Protein AF-A0AAJ1B3I1-F1 (afdb_monomer)

Sequence (70 aa):
EIMITKELYLTSNENPTYTLLIKGLSGGHSGGELHRGKGNANKLAARVMYGMIKANLDIQLVDLNGGLKN

Secondary structure (DSSP, 8-state):
--------------S--------------TTTTGGG----HHHHHHHHHHHHHHTT----------S---

InterPro domains:
  IPR001160 Peptidase M20C, Xaa-His dipeptidase [PR00934] (20-37)
  IPR001160 Peptidase M20C, Xaa-His dipeptidase [PR00934] (65-70)
  IPR001160 Peptidase M20C, Xaa-His dipeptidase [PTHR43501] (12-69)

Solvent-accessible surface area (backbone atoms only — not comparable to full-atom values): 5291 Å² total; per-residue (Å²): 137,88,85,86,84,75,91,82,83,88,75,89,81,89,67,92,84,81,87,90,82,81,78,91,65,89,72,77,56,76,78,89,44,54,90,72,71,71,77,54,60,61,62,51,52,53,51,53,52,50,49,41,54,74,69,68,51,94,77,79,91,87,82,89,85,75,83,80,97,120

pLDDT: mean 89.19, std 10.06, range [39.47, 98.12]

Structure (mmCIF, N/CA/C/O backbone):
data_AF-A0AAJ1B3I1-F1
#
_entry.id   AF-A0AAJ1B3I1-F1
#
loop_
_atom_site.group_PDB
_atom_site.id
_atom_site.type_symbol
_atom_site.label_atom_id
_atom_site.label_alt_id
_atom_site.label_comp_id
_atom_site.label_asym_id
_atom_site.label_entity_id
_atom_site.label_seq_id
_atom_site.pdbx_PDB_ins_code
_atom_site.Cartn_x
_atom_site.Cartn_y
_atom_site.Cartn_z
_atom_site.occupancy
_atom_site.B_iso_or_equiv
_atom_site.auth_seq_id
_atom_site.auth_comp_id
_atom_site.auth_asym_id
_atom_site.auth_atom_id
_atom_site.pdbx_PDB_model_num
ATOM 1 N N . GLU A 1 1 ? 11.788 29.180 1.721 1.00 65.31 1 GLU A N 1
ATOM 2 C CA . GLU A 1 1 ? 11.464 27.799 2.127 1.00 65.31 1 GLU A CA 1
ATOM 3 C C . GLU A 1 1 ? 10.198 27.862 2.971 1.00 65.31 1 GLU A C 1
ATOM 5 O O . GLU A 1 1 ? 10.157 28.669 3.890 1.00 65.31 1 GLU A O 1
ATOM 10 N N . ILE A 1 2 ? 9.127 27.159 2.590 1.00 74.69 2 ILE A N 1
ATOM 11 C CA . ILE A 1 2 ? 7.866 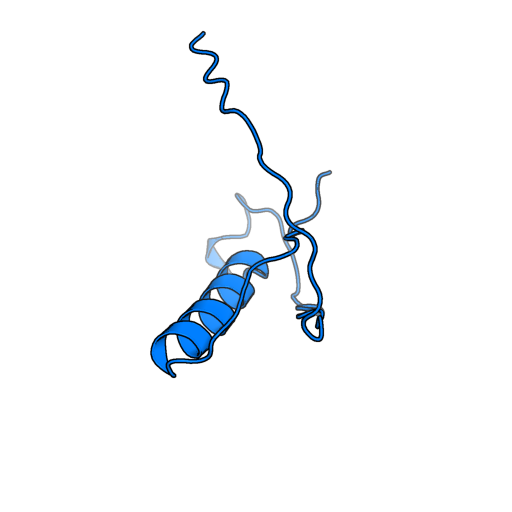27.162 3.350 1.00 74.69 2 ILE A CA 1
ATOM 12 C C . ILE A 1 2 ? 7.853 25.884 4.178 1.00 74.69 2 ILE A C 1
ATOM 14 O O . ILE A 1 2 ? 7.745 24.792 3.626 1.00 74.69 2 ILE A O 1
ATOM 18 N N . MET A 1 3 ? 7.983 26.028 5.493 1.00 75.19 3 MET A N 1
ATOM 19 C CA . MET A 1 3 ? 7.863 24.919 6.429 1.00 75.19 3 MET A CA 1
ATOM 20 C C . MET A 1 3 ? 6.424 24.884 6.937 1.00 75.19 3 MET A C 1
ATOM 22 O O . MET A 1 3 ? 5.991 25.783 7.652 1.00 75.19 3 MET A O 1
ATOM 26 N N . ILE A 1 4 ? 5.671 23.867 6.525 1.00 84.50 4 ILE A N 1
ATOM 27 C CA . ILE A 1 4 ? 4.329 23.615 7.052 1.00 84.50 4 ILE A CA 1
ATOM 28 C C . ILE A 1 4 ? 4.475 22.626 8.203 1.00 84.50 4 ILE A C 1
ATOM 30 O O . ILE A 1 4 ? 4.831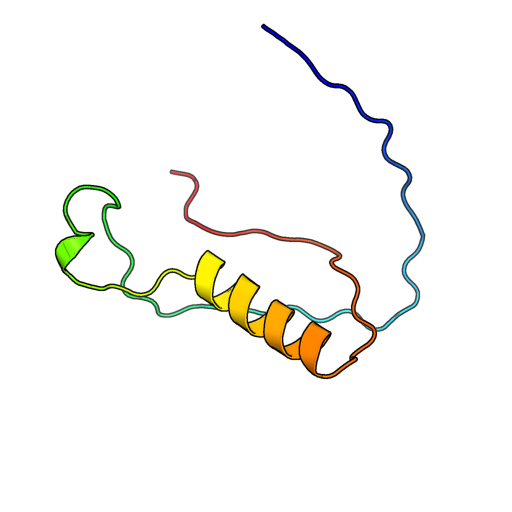 21.469 7.990 1.00 84.50 4 ILE A O 1
ATOM 34 N N . THR A 1 5 ? 4.184 23.077 9.417 1.00 84.19 5 THR A N 1
ATOM 35 C CA . THR A 1 5 ? 4.040 22.230 10.600 1.00 84.19 5 THR A CA 1
ATOM 36 C C . THR A 1 5 ? 2.558 21.987 10.858 1.00 84.19 5 THR A C 1
ATOM 38 O O . THR A 1 5 ? 1.754 22.915 10.906 1.00 84.19 5 THR A O 1
ATOM 41 N N . LYS A 1 6 ? 2.179 20.715 10.992 1.00 86.75 6 LYS A N 1
ATOM 42 C CA . LYS A 1 6 ? 0.834 20.297 11.385 1.00 86.75 6 LYS A CA 1
ATOM 43 C C . LYS A 1 6 ? 0.958 19.455 12.642 1.00 86.75 6 LYS A C 1
ATOM 45 O O . LYS A 1 6 ? 1.773 18.535 12.676 1.00 86.75 6 LYS A O 1
ATOM 50 N N . GLU A 1 7 ? 0.168 19.780 13.658 1.00 87.75 7 GLU A N 1
ATOM 51 C CA . GLU A 1 7 ? 0.090 18.954 14.858 1.00 87.75 7 GLU A CA 1
ATOM 52 C C . GLU A 1 7 ? -0.445 17.564 14.503 1.00 87.75 7 GLU A C 1
ATOM 54 O O . GLU A 1 7 ? -1.392 17.415 13.722 1.00 87.75 7 GLU A O 1
ATOM 59 N N . LEU A 1 8 ? 0.204 16.543 15.058 1.00 85.81 8 LEU A N 1
ATOM 60 C CA . LEU A 1 8 ? -0.193 15.152 14.905 1.00 85.81 8 LEU A CA 1
ATOM 61 C C . LEU A 1 8 ? -0.938 14.718 16.164 1.00 85.81 8 LEU A C 1
ATOM 63 O O . LEU A 1 8 ? -0.412 14.837 17.268 1.00 85.81 8 LEU A O 1
ATOM 67 N N . TYR A 1 9 ? -2.137 14.171 15.982 1.00 85.25 9 TYR A N 1
ATOM 68 C CA . TYR A 1 9 ? -2.910 13.554 17.056 1.00 85.25 9 TYR A CA 1
ATOM 69 C C . TYR A 1 9 ? -2.908 12.045 16.845 1.00 85.25 9 TYR A C 1
ATOM 71 O O . TYR A 1 9 ? -3.444 11.543 15.856 1.00 85.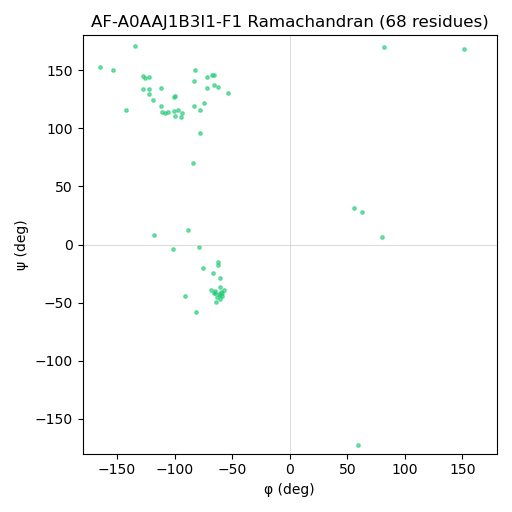25 9 TYR A O 1
ATOM 79 N N . LEU A 1 10 ? -2.266 11.329 17.763 1.00 86.44 10 LEU A N 1
ATOM 80 C CA . LEU A 1 10 ? -2.254 9.872 17.766 1.00 86.44 10 LEU A CA 1
ATOM 81 C C . LEU A 1 10 ? -3.527 9.362 18.441 1.00 86.44 10 LEU A C 1
ATOM 83 O O . LEU A 1 10 ? -3.977 9.917 19.442 1.00 86.44 10 LEU A O 1
ATOM 87 N N . THR A 1 11 ? -4.092 8.294 17.894 1.00 89.19 11 THR A N 1
ATOM 88 C CA . THR A 1 11 ? -5.251 7.602 18.466 1.00 89.19 11 THR A CA 1
ATOM 89 C C . THR A 1 11 ? -4.877 6.149 18.718 1.00 89.19 11 THR A C 1
ATOM 91 O O . THR A 1 11 ? -4.082 5.572 17.973 1.00 89.19 11 THR A O 1
ATOM 94 N N . SER A 1 12 ? -5.399 5.570 19.801 1.00 91.38 12 SER A N 1
ATOM 95 C CA . SER A 1 12 ? -5.237 4.137 20.052 1.00 91.38 12 SER A CA 1
ATOM 96 C C . SER A 1 12 ? -5.982 3.351 18.974 1.00 91.38 12 SER A C 1
ATOM 98 O O . SER A 1 12 ? -7.107 3.709 18.625 1.00 91.38 12 SER A O 1
ATOM 100 N N . ASN A 1 13 ? -5.365 2.288 18.463 1.00 89.56 13 ASN A N 1
ATOM 101 C CA . ASN A 1 13 ? -6.007 1.370 17.533 1.00 89.56 13 ASN A CA 1
ATOM 102 C C . ASN A 1 13 ? -6.351 0.062 18.250 1.00 89.56 13 ASN A C 1
ATOM 104 O O . ASN A 1 13 ? -5.454 -0.685 18.637 1.00 89.56 13 ASN A O 1
ATOM 108 N N . GLU A 1 14 ? -7.644 -0.218 18.387 1.00 93.31 14 GLU A N 1
ATOM 109 C CA . GLU A 1 14 ? -8.165 -1.471 18.952 1.00 93.31 14 GLU A CA 1
ATOM 110 C C . GLU A 1 14 ? -8.645 -2.448 17.863 1.00 93.31 14 GLU A C 1
ATOM 112 O O . GLU A 1 14 ? -9.020 -3.583 18.155 1.00 93.31 14 GLU A O 1
ATOM 117 N N . ASN A 1 15 ? -8.609 -2.029 16.592 1.00 93.06 15 ASN A N 1
ATOM 118 C CA . ASN A 1 15 ? -9.056 -2.837 15.466 1.00 93.06 15 ASN A CA 1
ATOM 119 C C . ASN A 1 15 ? -7.970 -3.826 15.007 1.00 93.06 15 ASN A C 1
ATOM 121 O O . ASN A 1 15 ? -6.770 -3.522 15.057 1.00 93.06 15 ASN A O 1
ATOM 125 N N . PRO A 1 16 ? -8.367 -4.993 14.461 1.00 94.88 16 PRO A N 1
ATOM 126 C CA . PRO A 1 16 ? -7.436 -5.899 13.802 1.00 94.88 16 PRO A CA 1
ATOM 127 C C . PRO A 1 16 ? -6.630 -5.181 12.716 1.00 94.88 16 PRO A C 1
ATOM 129 O O . PRO A 1 16 ? -7.186 -4.503 11.853 1.00 94.88 16 PRO A O 1
ATOM 132 N N . THR A 1 17 ? -5.310 -5.354 12.747 1.00 95.44 17 THR A N 1
ATOM 133 C CA . THR A 1 17 ? -4.389 -4.702 11.809 1.00 95.44 17 THR A CA 1
ATOM 134 C C . THR A 1 17 ? -3.762 -5.732 10.883 1.00 95.44 17 THR A C 1
ATOM 136 O O . THR A 1 17 ? -3.301 -6.783 11.328 1.00 95.44 17 THR A O 1
ATOM 139 N N . TYR A 1 18 ? -3.718 -5.411 9.590 1.00 95.12 18 TYR A N 1
ATOM 140 C CA . TYR A 1 18 ? -3.183 -6.286 8.552 1.00 95.12 18 TYR A CA 1
ATOM 141 C C . TYR A 1 18 ? -2.131 -5.562 7.719 1.00 95.12 18 TYR A C 1
ATOM 143 O O . TYR A 1 18 ? -2.268 -4.379 7.413 1.00 95.12 18 TYR A O 1
ATOM 151 N N . THR A 1 19 ? -1.116 -6.306 7.282 1.00 95.31 19 THR A N 1
ATOM 152 C CA . THR A 1 19 ? -0.081 -5.798 6.377 1.00 95.31 19 THR A CA 1
ATOM 153 C C . THR A 1 19 ? -0.364 -6.253 4.952 1.00 95.31 19 THR A C 1
ATOM 155 O O . THR A 1 19 ? -0.269 -7.441 4.639 1.00 95.31 19 THR A O 1
ATOM 158 N N . LEU A 1 20 ? -0.654 -5.303 4.061 1.00 94.12 20 LEU A N 1
ATOM 159 C CA . LEU A 1 20 ? -0.682 -5.547 2.620 1.00 94.12 20 LEU A CA 1
ATOM 160 C C . LEU A 1 20 ? 0.736 -5.445 2.059 1.00 94.12 20 LEU A C 1
ATOM 162 O O . LEU A 1 20 ? 1.356 -4.385 2.111 1.00 94.12 20 LEU A O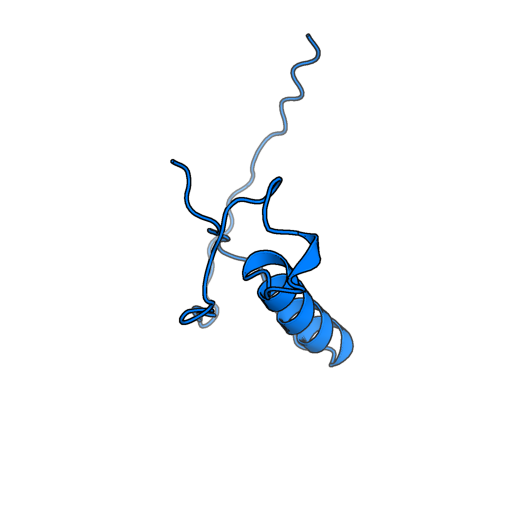 1
ATOM 166 N N . LEU A 1 21 ? 1.228 -6.535 1.472 1.00 95.12 21 LEU A N 1
ATOM 167 C CA . LEU A 1 21 ? 2.586 -6.597 0.954 1.00 95.12 21 LEU A CA 1
ATOM 168 C C . LEU A 1 21 ? 2.618 -6.859 -0.551 1.00 95.12 21 LEU A C 1
ATOM 170 O O . LEU A 1 21 ? 2.114 -7.872 -1.028 1.00 95.12 21 LEU A O 1
ATOM 174 N N . ILE A 1 22 ? 3.283 -5.968 -1.289 1.00 94.62 22 ILE A N 1
ATOM 175 C CA . ILE A 1 22 ? 3.524 -6.115 -2.728 1.00 94.62 22 ILE A CA 1
ATOM 176 C C . ILE A 1 22 ? 5.015 -6.361 -2.947 1.00 94.62 22 ILE A C 1
ATOM 178 O O . ILE A 1 22 ? 5.847 -5.500 -2.672 1.00 94.62 22 ILE A O 1
ATOM 182 N N . LYS A 1 23 ? 5.351 -7.555 -3.438 1.00 93.38 23 LYS A N 1
ATOM 183 C CA . LYS A 1 23 ? 6.722 -8.018 -3.703 1.00 93.38 23 LYS A CA 1
ATOM 184 C C . LYS A 1 23 ? 6.804 -8.688 -5.074 1.00 93.38 23 LYS A C 1
ATOM 186 O O . LYS A 1 23 ? 5.788 -8.922 -5.718 1.00 93.38 23 LYS A O 1
ATOM 191 N N . GLY A 1 24 ? 8.025 -8.989 -5.513 1.00 93.31 24 GLY A N 1
ATOM 192 C CA . GLY A 1 24 ? 8.269 -9.747 -6.746 1.00 93.31 24 GLY A CA 1
ATOM 193 C C . GLY A 1 24 ? 8.168 -8.932 -8.036 1.00 93.31 24 GLY A C 1
ATOM 194 O O . GLY A 1 24 ? 8.266 -9.498 -9.120 1.00 93.31 24 GLY A O 1
ATOM 195 N N . LEU A 1 25 ? 8.002 -7.608 -7.949 1.00 92.88 25 LEU A N 1
ATOM 196 C CA . LEU A 1 25 ? 8.126 -6.746 -9.122 1.00 92.88 25 LEU A CA 1
ATOM 197 C C . LEU A 1 25 ? 9.593 -6.649 -9.536 1.00 92.88 25 LEU A C 1
ATOM 199 O O . LEU A 1 25 ? 10.481 -6.566 -8.691 1.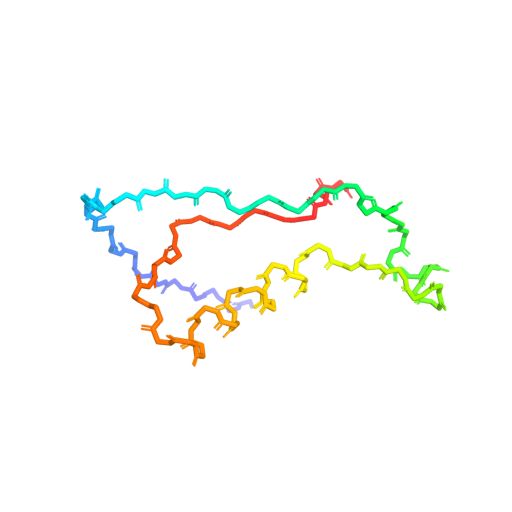00 92.88 25 LEU A O 1
ATOM 203 N N . SER A 1 26 ? 9.834 -6.586 -10.842 1.00 89.94 26 SER A N 1
ATOM 204 C CA . SER A 1 26 ? 11.181 -6.598 -11.425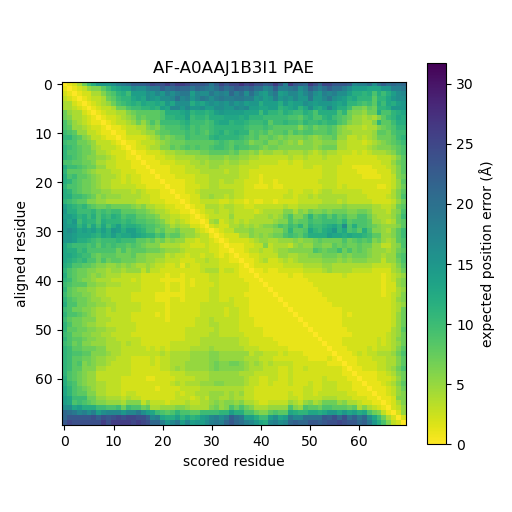 1.00 89.94 26 SER A CA 1
ATOM 205 C C . SER A 1 26 ? 12.072 -5.416 -11.018 1.00 89.94 26 SER A C 1
ATOM 207 O O . SER A 1 26 ? 13.268 -5.449 -11.286 1.00 89.94 26 SER A O 1
ATOM 209 N N . GLY A 1 27 ? 11.502 -4.346 -10.447 1.00 87.50 27 GLY A N 1
ATOM 210 C CA . GLY A 1 27 ? 12.218 -3.101 -10.152 1.00 87.50 27 GLY A CA 1
ATOM 211 C C . GLY A 1 27 ? 12.822 -2.447 -11.401 1.00 87.50 27 GLY A C 1
ATOM 212 O O . GLY A 1 27 ? 12.562 -2.870 -12.530 1.00 87.50 27 GLY A O 1
ATOM 213 N N . GLY A 1 28 ? 13.624 -1.401 -11.220 1.00 86.75 28 GLY A N 1
ATOM 214 C CA . GLY A 1 28 ? 14.333 -0.751 -12.321 1.00 86.75 28 GLY A CA 1
ATOM 215 C C . GLY A 1 28 ? 14.607 0.729 -12.094 1.00 86.75 28 GLY A C 1
ATOM 216 O O . GLY A 1 28 ? 14.054 1.337 -11.176 1.00 86.75 28 GLY A O 1
ATOM 217 N N . HIS A 1 29 ? 15.451 1.312 -12.944 1.00 85.94 29 HIS A N 1
ATOM 218 C CA . HIS A 1 29 ? 15.753 2.739 -12.884 1.00 85.94 29 HIS A CA 1
ATOM 219 C C . HIS A 1 29 ? 14.574 3.552 -13.437 1.00 85.94 29 HIS A C 1
ATOM 221 O O . HIS A 1 29 ? 14.177 3.382 -14.592 1.00 85.94 29 HIS A O 1
ATOM 227 N N . SER A 1 30 ? 14.016 4.446 -12.616 1.00 78.81 30 SER A N 1
ATOM 228 C CA . SER A 1 30 ? 12.789 5.190 -12.935 1.00 78.81 30 SER A CA 1
ATOM 229 C C . SER A 1 30 ? 12.904 6.062 -14.190 1.00 78.81 30 SER A C 1
ATOM 231 O O . SER A 1 30 ? 11.900 6.248 -14.871 1.00 78.81 30 SER A O 1
ATOM 233 N N . GLY A 1 31 ? 14.104 6.552 -14.524 1.00 81.75 31 GLY A N 1
ATOM 234 C CA . GLY A 1 31 ? 14.354 7.304 -15.758 1.00 81.75 31 GLY A CA 1
ATOM 235 C C . GLY A 1 31 ? 14.556 6.411 -16.986 1.00 81.75 31 GLY A C 1
ATOM 236 O O . GLY A 1 31 ? 13.823 6.502 -17.965 1.00 81.75 31 GLY A O 1
ATOM 237 N N . GLY A 1 32 ? 15.546 5.518 -16.929 1.00 83.50 32 GLY A N 1
ATOM 238 C CA . GLY A 1 32 ? 16.023 4.756 -18.092 1.00 83.50 32 GLY A CA 1
ATOM 239 C C . GLY A 1 32 ? 15.107 3.614 -18.534 1.00 83.50 32 GLY A C 1
ATOM 240 O O . GLY A 1 32 ? 15.181 3.169 -19.676 1.00 83.50 32 GLY A O 1
ATOM 241 N N . GLU A 1 33 ? 14.224 3.140 -17.654 1.00 86.12 33 GLU A N 1
ATOM 242 C CA . GLU A 1 33 ? 13.422 1.939 -17.902 1.00 86.12 33 GLU A CA 1
ATOM 243 C C . GLU A 1 33 ? 11.910 2.187 -17.926 1.00 86.12 33 GLU A C 1
ATOM 245 O O . GLU A 1 33 ? 11.140 1.230 -18.015 1.00 86.12 33 GLU A O 1
ATOM 250 N N . LEU A 1 34 ? 11.461 3.448 -17.892 1.00 85.69 34 LEU A N 1
ATOM 251 C CA . LEU A 1 34 ? 10.032 3.790 -17.880 1.00 85.69 34 LEU A CA 1
ATOM 252 C C . LEU A 1 34 ? 9.277 3.210 -19.088 1.00 85.69 34 LEU A C 1
ATOM 254 O O . LEU A 1 34 ? 8.167 2.700 -18.947 1.00 85.69 34 LEU A O 1
ATOM 258 N N . HIS A 1 35 ? 9.914 3.224 -20.262 1.00 88.88 35 HIS A N 1
ATOM 259 C CA . HIS A 1 35 ? 9.356 2.710 -21.516 1.00 88.88 35 HIS A CA 1
ATOM 260 C C . HIS A 1 35 ? 9.056 1.200 -21.485 1.00 88.88 35 HIS A C 1
ATOM 262 O O . HIS A 1 35 ? 8.287 0.710 -22.304 1.00 88.88 35 HIS A O 1
ATOM 268 N N . ARG A 1 36 ? 9.633 0.450 -20.536 1.00 90.75 36 ARG A N 1
ATOM 269 C CA . ARG A 1 36 ? 9.464 -1.008 -20.422 1.00 90.75 36 ARG A CA 1
ATOM 270 C C . ARG A 1 36 ? 8.138 -1.419 -19.774 1.00 90.75 36 ARG A C 1
ATOM 272 O O . ARG A 1 36 ? 7.899 -2.612 -19.623 1.00 90.75 36 ARG A O 1
ATOM 279 N N . GLY A 1 37 ? 7.306 -0.466 -19.338 1.00 89.94 37 GLY A N 1
ATOM 280 C CA . GLY A 1 37 ? 5.979 -0.757 -18.781 1.00 89.94 37 GLY A CA 1
ATOM 281 C C . GLY A 1 37 ? 6.008 -1.589 -17.494 1.00 89.94 37 GLY A C 1
ATOM 282 O O . GLY A 1 37 ? 5.078 -2.343 -17.220 1.00 89.94 37 GLY A O 1
ATOM 283 N N . LYS A 1 38 ? 7.086 -1.488 -16.705 1.00 91.00 38 LYS A N 1
ATOM 284 C CA . LYS A 1 38 ? 7.243 -2.250 -15.460 1.00 91.00 38 LYS A CA 1
ATOM 285 C C . LYS A 1 38 ? 6.229 -1.803 -14.397 1.00 91.00 38 LYS A C 1
ATOM 287 O O . LYS A 1 38 ? 5.904 -0.621 -14.281 1.00 91.00 38 LYS A O 1
ATOM 292 N N . GLY A 1 39 ? 5.762 -2.749 -13.581 1.00 91.12 39 GLY A N 1
ATOM 293 C CA . GLY A 1 39 ? 4.839 -2.473 -12.478 1.00 91.12 39 GLY A CA 1
ATOM 294 C C . GLY A 1 39 ? 5.468 -1.615 -11.373 1.00 91.12 39 GLY A C 1
ATOM 295 O O . GLY A 1 39 ? 6.647 -1.759 -11.052 1.00 91.12 39 GLY A O 1
ATOM 296 N N . ASN A 1 40 ? 4.665 -0.751 -10.749 1.00 93.12 40 ASN A N 1
ATOM 297 C CA . ASN A 1 40 ? 5.070 0.081 -9.614 1.00 93.12 40 ASN A CA 1
ATOM 298 C C . ASN A 1 40 ? 4.331 -0.375 -8.346 1.00 93.12 40 ASN A C 1
ATOM 300 O O . ASN A 1 40 ? 3.101 -0.313 -8.297 1.00 93.12 40 ASN A O 1
ATOM 304 N N . ALA A 1 41 ? 5.080 -0.800 -7.324 1.00 95.00 41 ALA A N 1
ATOM 305 C CA . ALA A 1 41 ? 4.514 -1.330 -6.082 1.00 95.00 41 ALA A CA 1
ATOM 306 C C . ALA A 1 41 ? 3.592 -0.321 -5.380 1.00 95.00 41 ALA A C 1
ATOM 308 O O . ALA A 1 41 ? 2.481 -0.675 -4.998 1.00 95.00 41 ALA A O 1
ATOM 309 N N . ASN A 1 42 ? 4.001 0.947 -5.287 1.00 94.56 42 ASN A N 1
ATOM 310 C CA . ASN A 1 42 ? 3.227 1.988 -4.605 1.00 94.56 42 ASN A CA 1
ATOM 311 C C . ASN A 1 42 ? 1.897 2.256 -5.324 1.00 94.56 42 ASN A C 1
ATOM 313 O O . ASN A 1 42 ? 0.852 2.367 -4.685 1.00 94.56 42 ASN A O 1
ATOM 317 N N . LYS A 1 43 ? 1.910 2.306 -6.664 1.00 95.00 43 LYS A N 1
ATOM 318 C CA . LYS A 1 43 ? 0.682 2.472 -7.460 1.00 95.00 43 LYS A CA 1
ATOM 319 C C . LYS A 1 43 ? -0.262 1.283 -7.305 1.00 95.00 43 LYS A C 1
ATOM 321 O O . LYS A 1 43 ? -1.470 1.482 -7.208 1.00 95.00 43 LYS A O 1
ATOM 326 N N . LEU A 1 44 ? 0.269 0.063 -7.271 1.00 96.31 44 LEU A N 1
ATOM 327 C CA . LEU A 1 44 ? -0.542 -1.133 -7.051 1.00 96.31 44 LEU A CA 1
ATOM 328 C C . LEU A 1 44 ? -1.148 -1.150 -5.639 1.00 96.31 44 LEU A C 1
ATOM 330 O O . LEU A 1 44 ? -2.339 -1.419 -5.512 1.00 96.31 44 LEU A O 1
ATOM 334 N N . ALA A 1 45 ? -0.388 -0.777 -4.605 1.00 95.81 45 ALA A N 1
ATOM 335 C CA . ALA A 1 45 ? -0.890 -0.683 -3.230 1.00 95.81 45 ALA A CA 1
ATOM 336 C C . ALA A 1 45 ? -2.035 0.333 -3.127 1.00 95.81 45 ALA A C 1
ATOM 338 O O . ALA A 1 45 ? -3.110 0.013 -2.618 1.00 95.81 45 ALA A O 1
ATOM 339 N N . ALA A 1 46 ? -1.849 1.520 -3.712 1.00 95.44 46 ALA A N 1
ATOM 340 C CA . ALA A 1 46 ? -2.893 2.537 -3.786 1.00 95.44 46 ALA A CA 1
ATOM 341 C C . ALA A 1 46 ? -4.132 2.043 -4.552 1.00 95.44 46 ALA A C 1
ATOM 343 O O . ALA A 1 46 ? -5.259 2.361 -4.176 1.00 95.44 46 ALA A O 1
ATOM 344 N N . ARG A 1 47 ? -3.955 1.235 -5.606 1.00 97.50 47 ARG A N 1
ATOM 345 C CA . ARG A 1 47 ? -5.073 0.677 -6.378 1.00 97.50 47 ARG A CA 1
ATOM 346 C C . ARG A 1 47 ? -5.878 -0.351 -5.583 1.00 97.50 47 ARG A C 1
ATOM 348 O O . ARG A 1 47 ? -7.102 -0.338 -5.683 1.00 97.50 47 ARG A O 1
ATOM 355 N N . VAL A 1 48 ? -5.218 -1.200 -4.795 1.00 96.81 48 VAL A N 1
ATOM 356 C CA . VAL A 1 48 ? -5.886 -2.155 -3.894 1.00 96.81 48 VAL A CA 1
ATOM 357 C C . VAL A 1 48 ? -6.678 -1.407 -2.823 1.00 96.81 48 VAL A C 1
ATOM 359 O O . VAL A 1 48 ? -7.872 -1.651 -2.671 1.00 96.81 48 VAL A O 1
ATOM 362 N N . MET A 1 49 ? -6.051 -0.433 -2.156 1.00 95.69 49 MET A N 1
ATOM 363 C CA . MET A 1 49 ? -6.712 0.400 -1.148 1.00 95.69 49 MET A CA 1
ATOM 364 C C . MET A 1 49 ? -7.912 1.157 -1.728 1.00 95.69 49 MET A C 1
ATOM 366 O O . MET A 1 49 ? -8.981 1.186 -1.128 1.00 95.69 49 MET A O 1
ATOM 370 N N . TYR A 1 50 ? -7.777 1.703 -2.939 1.00 96.81 50 TYR A N 1
ATOM 371 C CA . TYR A 1 50 ? -8.885 2.341 -3.646 1.00 96.81 50 TYR A CA 1
ATOM 372 C C . TYR A 1 50 ? -10.051 1.376 -3.899 1.00 96.81 50 TYR A C 1
ATOM 374 O O . TYR A 1 50 ? -11.207 1.761 -3.747 1.00 96.81 50 TYR A O 1
ATOM 382 N N . GLY A 1 51 ? -9.762 0.123 -4.264 1.00 98.00 51 GLY A N 1
ATOM 383 C CA . GLY A 1 51 ? -10.778 -0.919 -4.412 1.00 98.00 51 GLY A CA 1
ATOM 384 C C . GLY A 1 51 ? -11.517 -1.205 -3.104 1.00 98.00 51 GLY A C 1
ATOM 385 O O . GLY A 1 51 ? -12.741 -1.294 -3.113 1.00 98.00 51 GLY A O 1
ATOM 386 N N . MET A 1 52 ? -10.797 -1.267 -1.981 1.00 96.62 52 MET A N 1
ATOM 387 C CA . MET A 1 52 ? -11.390 -1.469 -0.653 1.00 96.62 52 MET A CA 1
ATOM 388 C C . MET A 1 52 ? -12.323 -0.315 -0.264 1.00 96.62 52 MET A C 1
ATOM 390 O O . MET A 1 52 ? -13.457 -0.550 0.142 1.00 96.62 52 MET A O 1
ATOM 394 N N . ILE A 1 53 ? -11.897 0.932 -0.490 1.00 96.31 53 ILE A N 1
ATOM 395 C CA . ILE A 1 53 ? -12.739 2.119 -0.265 1.00 96.31 53 ILE A CA 1
ATOM 396 C C . ILE A 1 53 ? -13.996 2.062 -1.144 1.00 96.31 53 ILE A C 1
ATOM 398 O O . ILE A 1 53 ? -15.097 2.339 -0.681 1.00 96.31 53 ILE A O 1
ATOM 402 N N . LYS A 1 54 ? -13.853 1.681 -2.421 1.00 98.12 54 LYS A N 1
ATOM 403 C CA . LYS A 1 54 ? -14.983 1.563 -3.358 1.00 98.12 54 LYS A CA 1
ATOM 404 C C . LYS A 1 54 ? -15.963 0.448 -3.017 1.00 98.12 54 LYS A C 1
ATOM 406 O O . LYS A 1 54 ? -17.117 0.539 -3.416 1.00 98.12 54 LYS A O 1
ATOM 411 N N . ALA A 1 55 ? -15.509 -0.574 -2.305 1.00 97.94 55 ALA A N 1
ATOM 412 C CA . ALA A 1 55 ? -16.345 -1.644 -1.786 1.00 97.94 55 ALA A CA 1
ATOM 413 C C . ALA A 1 55 ? -16.918 -1.326 -0.389 1.00 97.94 55 ALA A C 1
ATOM 415 O O . ALA A 1 55 ? -17.456 -2.221 0.256 1.00 97.94 55 ALA A O 1
ATOM 416 N N . ASN A 1 56 ? -16.826 -0.070 0.070 1.00 97.19 56 ASN A N 1
ATOM 417 C CA . ASN A 1 56 ? -17.327 0.398 1.364 1.00 97.19 56 ASN A CA 1
ATOM 418 C C . ASN A 1 56 ? -16.772 -0.387 2.570 1.00 97.19 56 ASN A C 1
ATOM 420 O O . ASN A 1 56 ? -17.461 -0.529 3.580 1.00 97.19 56 ASN A O 1
ATOM 424 N N . LEU A 1 57 ? -15.534 -0.891 2.489 1.00 95.62 57 LEU A N 1
ATOM 425 C CA . LEU A 1 57 ? -14.866 -1.418 3.678 1.00 95.62 57 LEU A CA 1
ATOM 426 C C . LEU A 1 57 ? -14.458 -0.269 4.602 1.00 95.62 57 LEU A C 1
ATOM 428 O O . LEU A 1 57 ? -13.871 0.716 4.150 1.00 95.62 57 LEU A O 1
ATOM 432 N N . ASP A 1 58 ? -14.721 -0.437 5.894 1.00 93.38 58 ASP A N 1
ATOM 433 C CA . ASP A 1 58 ? -14.199 0.444 6.933 1.00 93.38 58 ASP A CA 1
ATOM 434 C C . ASP A 1 58 ? -12.731 0.088 7.197 1.00 93.38 58 ASP A C 1
ATOM 436 O O . ASP A 1 58 ? -12.415 -0.894 7.871 1.00 93.38 58 ASP A O 1
ATOM 440 N N . ILE A 1 59 ? -11.827 0.828 6.556 1.00 92.38 59 ILE A N 1
ATOM 441 C CA . ILE A 1 59 ? -10.382 0.631 6.662 1.00 92.38 59 ILE A CA 1
ATOM 442 C C . ILE A 1 59 ? -9.691 1.923 7.074 1.00 92.38 59 ILE A C 1
ATOM 444 O O . ILE A 1 59 ? -10.024 3.015 6.613 1.00 92.38 59 ILE A O 1
ATOM 448 N N . GLN A 1 60 ? -8.656 1.779 7.894 1.00 92.3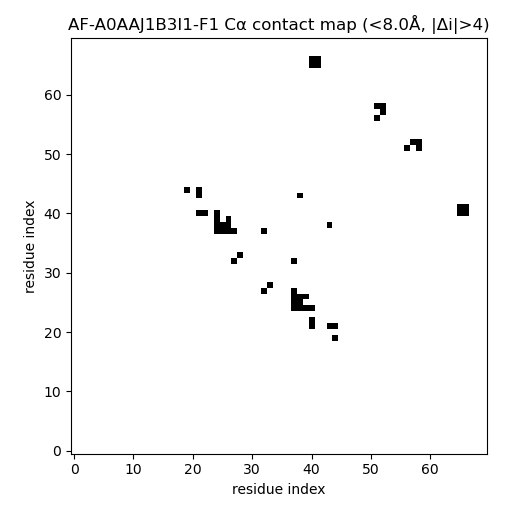1 60 GLN A N 1
ATOM 449 C CA . GLN A 1 60 ? -7.809 2.876 8.339 1.00 92.31 60 GLN A CA 1
ATOM 450 C C . GLN A 1 60 ? -6.361 2.589 7.947 1.00 92.31 60 GLN A C 1
ATOM 452 O O . GLN A 1 60 ? -5.859 1.478 8.128 1.00 92.31 60 GLN A O 1
ATOM 457 N N . LEU A 1 61 ? -5.684 3.591 7.381 1.00 92.31 61 LEU A N 1
ATOM 458 C CA . LEU A 1 61 ? -4.259 3.490 7.088 1.00 92.31 61 LEU A CA 1
ATOM 459 C C . LEU A 1 61 ? -3.470 3.696 8.384 1.00 92.31 61 LEU A C 1
ATOM 461 O O . LEU A 1 61 ? -3.495 4.787 8.946 1.00 92.31 61 LEU A O 1
ATOM 465 N N . VAL A 1 62 ? -2.758 2.657 8.820 1.00 93.31 62 VAL A N 1
ATOM 466 C CA . VAL A 1 62 ? -1.909 2.702 10.022 1.00 93.31 62 VAL A CA 1
ATOM 467 C C . VAL A 1 62 ? -0.477 3.111 9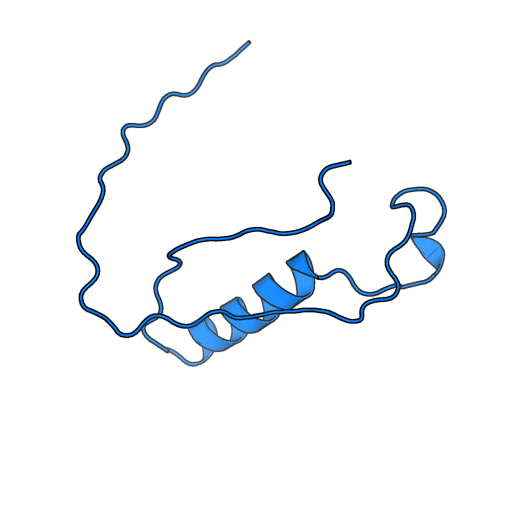.677 1.00 93.31 62 VAL A C 1
ATOM 469 O O . VAL A 1 62 ? 0.112 3.943 10.357 1.00 93.31 62 VAL A O 1
ATOM 472 N N . ASP A 1 63 ? 0.076 2.541 8.607 1.00 92.38 63 ASP A N 1
ATOM 473 C CA . ASP A 1 63 ? 1.446 2.786 8.157 1.00 92.38 63 ASP A CA 1
ATOM 474 C C . ASP A 1 63 ? 1.565 2.551 6.643 1.00 92.38 63 ASP A C 1
ATOM 476 O O . ASP A 1 63 ? 0.840 1.730 6.071 1.00 92.38 63 ASP A O 1
ATOM 480 N N . LEU A 1 64 ? 2.479 3.272 5.986 1.00 92.81 64 LEU A N 1
ATOM 481 C CA . LEU A 1 64 ? 2.779 3.101 4.566 1.00 92.81 64 LEU A CA 1
ATOM 482 C C . LEU A 1 64 ? 4.272 3.273 4.305 1.00 92.81 64 LEU A C 1
ATOM 484 O O . LEU A 1 64 ? 4.816 4.371 4.389 1.00 92.81 64 LEU A O 1
ATOM 488 N N . ASN A 1 65 ? 4.897 2.191 3.853 1.00 92.38 65 ASN A N 1
ATOM 489 C CA . ASN A 1 65 ? 6.291 2.168 3.438 1.00 92.38 65 ASN A CA 1
ATOM 490 C C . ASN A 1 65 ? 6.401 1.579 2.028 1.00 92.38 65 ASN A C 1
ATOM 492 O O . ASN A 1 65 ? 5.787 0.555 1.723 1.00 92.38 65 ASN A O 1
ATOM 496 N N . GLY A 1 66 ? 7.170 2.222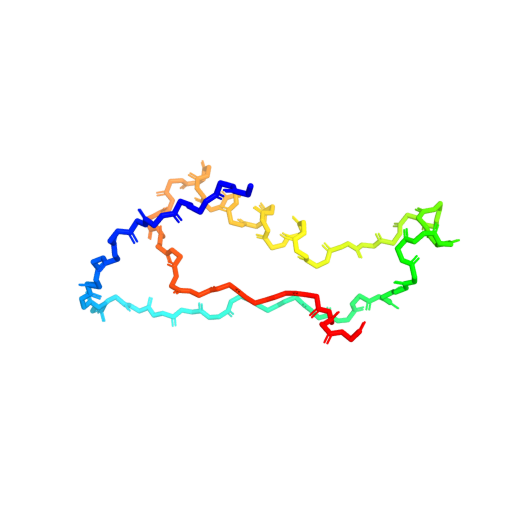 1.147 1.00 90.56 66 GLY A N 1
ATOM 497 C CA . GLY A 1 66 ? 7.268 1.792 -0.245 1.00 90.56 66 GLY A CA 1
ATOM 498 C C . GLY A 1 66 ? 8.443 2.394 -1.010 1.00 90.56 66 GLY A C 1
ATOM 499 O O . GLY A 1 66 ? 8.887 3.505 -0.731 1.00 90.56 66 GLY A O 1
ATOM 500 N N . GLY A 1 67 ? 8.911 1.655 -2.019 1.00 85.31 67 GLY A N 1
ATOM 501 C CA . GLY A 1 67 ? 10.126 1.967 -2.775 1.00 85.31 67 GLY A CA 1
ATOM 502 C C . GLY A 1 67 ? 11.412 1.515 -2.074 1.00 85.31 67 GLY A C 1
ATOM 503 O O . GLY A 1 67 ? 11.401 1.098 -0.919 1.00 85.31 67 GLY A O 1
ATOM 504 N N . LEU A 1 68 ? 12.529 1.579 -2.800 1.00 72.62 68 LEU A N 1
ATOM 505 C CA . LEU A 1 68 ? 13.867 1.476 -2.219 1.00 72.62 68 LEU A CA 1
ATOM 506 C C . LEU A 1 68 ? 14.370 2.903 -2.034 1.00 72.62 68 LEU A C 1
ATOM 508 O O . LEU A 1 68 ? 14.510 3.638 -3.010 1.00 72.62 68 LEU A O 1
ATOM 512 N N . LYS A 1 69 ? 14.584 3.308 -0.783 1.00 48.28 69 LYS A N 1
ATOM 513 C CA . LYS A 1 69 ? 15.206 4.588 -0.454 1.00 48.28 69 LYS A CA 1
ATOM 514 C C . LYS A 1 69 ? 16.728 4.408 -0.503 1.00 48.28 69 LYS A C 1
ATOM 516 O O . LYS A 1 69 ? 17.355 4.372 0.547 1.00 48.28 69 LYS A O 1
ATOM 521 N N . ASN A 1 70 ? 17.280 4.232 -1.703 1.00 39.47 70 ASN A N 1
ATOM 522 C CA . ASN A 1 70 ? 18.725 4.221 -1.945 1.00 39.47 70 ASN A CA 1
ATOM 523 C C . ASN A 1 70 ? 19.064 5.268 -3.000 1.00 39.47 70 ASN A C 1
ATOM 525 O O . ASN A 1 70 ? 18.432 5.208 -4.081 1.00 39.47 70 ASN A O 1
#

Radius of gyration: 16.27 Å; Cα contacts (8 Å, |Δi|>4): 27; chains: 1; bounding box: 36×38×42 Å

Foldseek 3Di:
DDDDDDDDDDDDDPDDDDDDDDDDWPDDDVPPCVVVVTDARVVVVVVVVVVCVVVVHPDDDPDDDGDDPD

Mean predicted aligned error: 5.83 Å

Organism: Mediterraneibacter gnavus (NCBI:txid33038)